Protein AF-A0A2S7X171-F1 (afdb_monomer_lite)

Secondary structure (DSSP, 8-state):
-HHHHHHHHHHHHHHHHHHHTT---SSPSS--SS-GGGGGHHHHHHHHHTT--HHHHHHHTT--HHHHHHHHHHHT---GGGGSSSSTTHHHHTTS--

Structure (mmCIF, N/CA/C/O backbone):
data_AF-A0A2S7X171-F1
#
_entry.id   AF-A0A2S7X171-F1
#
loop_
_atom_site.group_PDB
_atom_site.id
_atom_site.type_symbol
_atom_site.label_atom_id
_atom_site.label_alt_id
_atom_site.label_comp_id
_atom_site.label_asym_id
_atom_site.label_entity_id
_atom_site.label_seq_id
_atom_site.pdbx_PDB_ins_code
_atom_site.Cartn_x
_atom_site.Cartn_y
_atom_site.Cartn_z
_atom_site.occupancy
_atom_site.B_iso_or_equiv
_atom_site.auth_seq_id
_atom_site.auth_comp_id
_atom_site.auth_asym_id
_atom_site.auth_atom_id
_atom_site.pdbx_PDB_model_num
ATOM 1 N N . MET A 1 1 ? 46.596 -8.527 -26.161 1.00 54.34 1 MET A N 1
ATOM 2 C CA . MET A 1 1 ? 45.914 -7.282 -26.595 1.00 54.34 1 MET A CA 1
ATOM 3 C C . MET A 1 1 ? 44.658 -7.538 -27.445 1.00 54.34 1 MET A C 1
ATOM 5 O O . MET A 1 1 ? 43.666 -6.863 -27.213 1.00 54.34 1 MET A O 1
ATOM 9 N N . LEU A 1 2 ? 44.635 -8.538 -28.344 1.00 51.66 2 LEU A N 1
ATOM 10 C CA . LEU A 1 2 ? 43.467 -8.864 -29.194 1.00 51.66 2 LEU A CA 1
ATOM 11 C C . LEU A 1 2 ? 42.168 -9.257 -28.445 1.00 51.66 2 LEU A C 1
ATOM 13 O O . LEU A 1 2 ? 41.078 -8.935 -28.906 1.00 51.66 2 LEU A O 1
ATOM 17 N N . TYR A 1 3 ? 42.261 -9.888 -27.269 1.00 55.16 3 TYR A N 1
ATOM 18 C CA . TYR A 1 3 ? 41.096 -10.400 -26.519 1.00 55.16 3 TYR A CA 1
ATOM 19 C C . TYR A 1 3 ? 40.104 -9.313 -26.050 1.00 55.16 3 TYR A C 1
ATOM 21 O O . TYR A 1 3 ? 38.899 -9.542 -25.978 1.00 55.16 3 TYR A O 1
ATOM 29 N N . ILE A 1 4 ? 40.594 -8.102 -25.764 1.00 58.72 4 ILE A N 1
ATOM 30 C CA . ILE A 1 4 ? 39.776 -6.998 -25.229 1.00 58.72 4 ILE A CA 1
ATOM 31 C C . ILE A 1 4 ? 38.942 -6.330 -26.336 1.00 58.72 4 ILE A C 1
ATOM 33 O O . ILE A 1 4 ? 37.842 -5.842 -26.077 1.00 58.72 4 ILE A O 1
ATOM 37 N N . ILE A 1 5 ? 39.447 -6.324 -27.575 1.00 59.06 5 ILE A N 1
ATOM 38 C CA . ILE A 1 5 ? 38.763 -5.731 -28.733 1.00 59.06 5 ILE A CA 1
ATOM 39 C C . ILE A 1 5 ? 37.570 -6.608 -29.141 1.00 59.06 5 ILE A C 1
ATOM 41 O O . ILE A 1 5 ? 36.482 -6.079 -29.360 1.00 59.06 5 ILE A O 1
ATOM 45 N N . GLN A 1 6 ? 37.746 -7.937 -29.142 1.00 58.16 6 GLN A N 1
ATOM 46 C CA . GLN A 1 6 ? 36.685 -8.897 -29.470 1.00 58.16 6 GLN A CA 1
ATOM 47 C C . GLN A 1 6 ? 35.493 -8.785 -28.501 1.00 58.16 6 GLN A C 1
ATOM 49 O O . GLN A 1 6 ? 34.363 -8.568 -28.929 1.00 58.16 6 GLN A O 1
ATOM 54 N N . LYS A 1 7 ? 35.764 -8.792 -27.187 1.00 58.66 7 LYS A N 1
ATOM 55 C CA . LYS A 1 7 ? 34.754 -8.643 -26.120 1.00 58.66 7 LYS A CA 1
ATOM 56 C C . LYS A 1 7 ? 33.881 -7.390 -26.269 1.00 58.66 7 LYS A C 1
ATOM 58 O O . LYS A 1 7 ? 32.669 -7.463 -26.086 1.00 58.66 7 LYS A O 1
ATOM 63 N N . ARG A 1 8 ? 34.481 -6.243 -26.611 1.00 60.25 8 ARG A N 1
ATOM 64 C CA . ARG A 1 8 ? 33.741 -4.980 -26.789 1.00 60.25 8 ARG A CA 1
ATOM 65 C C . ARG A 1 8 ? 32.826 -4.995 -28.012 1.00 60.25 8 ARG A C 1
ATOM 67 O O . ARG A 1 8 ? 31.758 -4.389 -27.963 1.00 60.25 8 ARG A O 1
ATOM 74 N N . ALA A 1 9 ? 33.225 -5.660 -29.096 1.00 62.25 9 ALA A N 1
ATOM 75 C CA . ALA A 1 9 ? 32.401 -5.771 -30.297 1.00 62.25 9 ALA A CA 1
ATOM 76 C C . ALA A 1 9 ? 31.134 -6.605 -30.034 1.00 62.25 9 ALA A C 1
ATOM 78 O O . ALA A 1 9 ? 30.037 -6.190 -30.412 1.00 62.25 9 ALA A O 1
ATOM 79 N N . ASP A 1 10 ? 31.273 -7.716 -29.305 1.00 65.81 10 ASP A N 1
ATOM 80 C CA . ASP A 1 10 ? 30.155 -8.591 -28.935 1.00 65.81 10 ASP A CA 1
ATOM 81 C C . ASP A 1 10 ? 29.153 -7.889 -28.000 1.00 65.81 10 ASP A C 1
ATOM 83 O O . ASP A 1 10 ? 27.936 -8.000 -28.172 1.00 65.81 10 ASP A O 1
ATOM 87 N N . GLU A 1 11 ? 29.644 -7.098 -27.039 1.00 67.94 11 GLU A N 1
ATOM 88 C CA . GLU A 1 11 ? 28.800 -6.310 -26.130 1.00 67.94 11 GLU A CA 1
ATOM 89 C C . GLU A 1 11 ? 27.969 -5.256 -26.874 1.00 67.94 11 GLU A C 1
ATOM 91 O O . GLU A 1 11 ? 26.771 -5.104 -26.611 1.00 67.94 11 GLU A O 1
ATOM 96 N N . GLN A 1 12 ? 28.569 -4.559 -27.844 1.00 67.62 12 GLN A N 1
ATOM 97 C CA . 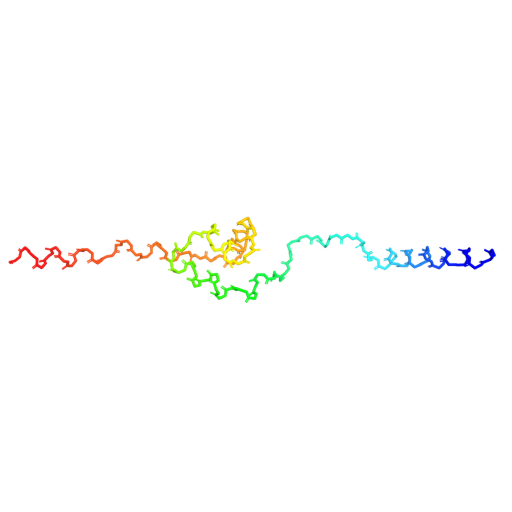GLN A 1 12 ? 27.853 -3.570 -28.652 1.00 67.62 12 GLN A CA 1
ATOM 98 C C . GLN A 1 12 ? 26.836 -4.223 -29.590 1.00 67.62 12 GLN A C 1
ATOM 100 O O . GLN A 1 12 ? 25.710 -3.731 -29.712 1.00 67.62 12 GLN A O 1
ATOM 105 N N . ALA A 1 13 ? 27.186 -5.363 -30.194 1.00 74.06 13 ALA A N 1
ATOM 106 C CA . ALA A 1 13 ? 26.263 -6.150 -31.006 1.00 74.06 13 ALA A CA 1
ATOM 107 C C . ALA A 1 13 ? 25.052 -6.626 -30.183 1.00 74.06 13 ALA A C 1
ATOM 109 O O . ALA A 1 13 ? 23.908 -6.539 -30.635 1.00 74.06 13 ALA A O 1
ATOM 110 N N . PHE A 1 14 ? 25.276 -7.047 -28.937 1.00 72.19 14 PHE A N 1
ATOM 111 C CA . PHE A 1 14 ? 24.223 -7.483 -28.023 1.00 72.19 14 PHE A CA 1
ATOM 112 C C . PHE A 1 14 ? 23.291 -6.342 -27.585 1.00 72.19 14 PHE A C 1
ATOM 114 O O . PHE A 1 14 ? 22.066 -6.503 -27.585 1.00 72.19 14 PHE A O 1
ATOM 121 N N . ILE A 1 15 ? 23.836 -5.168 -27.244 1.00 74.31 15 ILE A N 1
ATOM 122 C CA . ILE A 1 15 ? 23.033 -3.978 -26.910 1.00 74.31 15 ILE A CA 1
ATOM 123 C C . ILE A 1 15 ? 22.212 -3.527 -28.125 1.00 74.31 15 ILE A C 1
ATOM 125 O O . ILE A 1 15 ? 21.028 -3.205 -27.984 1.00 74.31 15 ILE A O 1
ATOM 129 N N . PHE A 1 16 ? 22.811 -3.532 -29.318 1.00 77.06 16 PHE A N 1
ATOM 130 C CA . PHE A 1 16 ? 22.125 -3.211 -30.568 1.00 77.06 16 PHE A CA 1
ATOM 131 C C . PHE A 1 16 ? 20.965 -4.175 -30.841 1.00 77.06 16 PHE A C 1
ATOM 133 O O . PHE A 1 16 ? 19.854 -3.727 -31.126 1.00 77.06 16 PHE A O 1
ATOM 140 N N . LEU A 1 17 ? 21.181 -5.483 -30.667 1.00 76.56 17 LEU A N 1
ATOM 141 C CA . LEU A 1 17 ? 20.137 -6.491 -30.835 1.00 76.56 17 LEU A CA 1
ATOM 142 C C . LEU A 1 17 ? 18.985 -6.282 -29.840 1.00 76.56 17 LEU A C 1
ATOM 144 O O . LEU A 1 17 ? 17.827 -6.294 -30.245 1.00 76.56 17 LEU A O 1
ATOM 148 N N . LYS A 1 18 ? 19.277 -5.989 -28.564 1.00 75.50 18 LYS A N 1
ATOM 149 C CA . LYS A 1 18 ? 18.250 -5.663 -27.556 1.00 75.50 18 LYS A CA 1
ATOM 150 C C . LYS A 1 18 ? 17.418 -4.437 -27.931 1.00 75.50 18 LYS A C 1
ATOM 152 O O . LYS A 1 18 ? 16.195 -4.475 -27.813 1.00 75.50 18 LYS A O 1
ATOM 157 N N . ARG A 1 19 ? 18.063 -3.369 -28.413 1.00 70.69 19 ARG A N 1
ATOM 158 C CA . ARG A 1 19 ? 17.372 -2.159 -28.890 1.00 70.69 19 ARG A CA 1
ATOM 159 C C . ARG A 1 19 ? 16.512 -2.450 -30.123 1.00 70.69 19 ARG A C 1
ATOM 161 O O . ARG A 1 19 ? 15.371 -2.004 -30.169 1.00 70.69 19 ARG A O 1
ATOM 168 N N . LYS A 1 20 ? 17.022 -3.236 -31.080 1.00 76.38 20 LYS A N 1
ATOM 169 C CA . LYS A 1 20 ? 16.306 -3.645 -32.303 1.00 76.38 20 LYS A CA 1
ATOM 170 C C . LYS A 1 20 ? 15.099 -4.543 -32.007 1.00 76.38 20 LYS A C 1
ATOM 172 O O . LYS A 1 20 ? 14.077 -4.419 -32.667 1.00 76.38 20 LYS A O 1
ATOM 177 N N . LEU A 1 21 ? 15.197 -5.394 -30.985 1.00 79.00 21 LEU A N 1
ATOM 178 C CA . LEU A 1 21 ? 14.098 -6.218 -30.468 1.00 79.00 21 LEU A CA 1
ATOM 179 C C . LEU A 1 21 ? 13.066 -5.416 -29.649 1.00 79.00 21 LEU A C 1
ATOM 181 O O . LEU A 1 21 ? 12.142 -6.002 -29.093 1.00 79.00 21 LEU A O 1
ATOM 185 N N . GLY A 1 22 ? 13.219 -4.092 -29.532 1.00 69.12 22 GLY A N 1
ATOM 186 C CA . GLY A 1 22 ? 12.293 -3.240 -28.784 1.00 69.12 22 GLY A CA 1
ATOM 187 C C . GLY A 1 22 ? 12.357 -3.440 -27.268 1.00 69.12 22 GLY A C 1
ATOM 188 O O . GLY A 1 22 ? 11.464 -2.989 -26.550 1.00 69.12 22 GLY A O 1
ATOM 189 N N . ILE A 1 23 ? 13.409 -4.089 -26.755 1.00 73.94 23 ILE A N 1
ATOM 190 C CA . ILE A 1 23 ? 13.639 -4.250 -25.318 1.00 73.94 23 ILE A CA 1
ATOM 191 C C . ILE A 1 23 ? 14.158 -2.908 -24.793 1.00 73.94 23 ILE A C 1
ATOM 193 O O . ILE A 1 23 ? 15.361 -2.648 -24.726 1.00 73.94 23 ILE A O 1
ATOM 197 N N . ILE A 1 24 ? 13.220 -2.020 -24.468 1.00 68.44 24 ILE A N 1
ATOM 198 C CA . ILE A 1 24 ? 13.497 -0.712 -23.879 1.00 68.44 24 ILE A CA 1
ATOM 199 C C . ILE A 1 24 ? 14.043 -0.949 -22.469 1.00 68.44 24 ILE A C 1
ATOM 201 O O . ILE A 1 24 ? 13.341 -1.443 -21.588 1.00 68.44 24 ILE A O 1
ATOM 205 N N . GLY A 1 25 ? 15.314 -0.613 -22.255 1.00 69.69 25 GLY A N 1
ATOM 206 C CA . GLY A 1 25 ? 15.896 -0.585 -20.917 1.00 69.69 25 GLY A CA 1
ATOM 207 C C . GLY A 1 25 ? 15.216 0.482 -20.055 1.00 69.69 25 GLY A C 1
ATOM 208 O O . GLY A 1 25 ? 14.911 1.570 -20.538 1.00 69.69 25 GLY A O 1
ATOM 209 N N . GLY A 1 26 ? 14.974 0.178 -18.780 1.00 76.62 26 GLY A N 1
ATOM 210 C CA . GLY A 1 26 ? 14.400 1.122 -17.818 1.00 76.62 26 GLY A CA 1
ATOM 211 C C . GLY A 1 26 ? 13.309 0.514 -16.941 1.00 76.62 26 GLY A C 1
ATOM 212 O O . GLY A 1 26 ? 12.993 -0.672 -17.030 1.00 76.62 26 GLY A O 1
ATOM 213 N N . ARG A 1 27 ? 12.730 1.340 -16.062 1.00 76.62 27 ARG A N 1
ATOM 214 C CA . ARG A 1 27 ? 11.591 0.935 -15.233 1.00 76.62 27 ARG A CA 1
ATOM 215 C C . ARG A 1 27 ? 10.360 0.767 -16.134 1.00 76.62 27 ARG A C 1
ATOM 217 O O . ARG A 1 27 ? 10.062 1.698 -16.886 1.00 76.62 27 ARG A O 1
ATOM 224 N N . PRO A 1 28 ? 9.633 -0.364 -16.062 1.00 79.25 28 PRO A N 1
ATOM 225 C CA . PRO A 1 28 ? 8.409 -0.538 -16.834 1.00 79.25 28 PRO A CA 1
ATOM 226 C C . PRO A 1 28 ? 7.450 0.614 -16.539 1.00 79.25 28 PRO A C 1
ATOM 228 O O . PRO A 1 28 ? 7.292 1.031 -15.387 1.00 79.25 28 PRO A O 1
ATOM 231 N N . LYS A 1 29 ? 6.851 1.159 -17.599 1.00 77.06 29 LYS A N 1
ATOM 232 C CA . LYS A 1 29 ? 5.930 2.285 -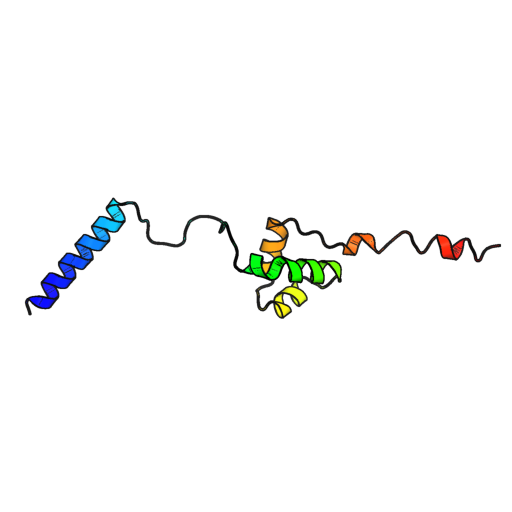17.475 1.00 77.06 29 LYS A CA 1
ATOM 233 C C . LYS A 1 29 ? 4.643 1.822 -16.798 1.00 77.06 29 LYS A C 1
ATOM 235 O O . LYS A 1 29 ? 4.097 0.775 -17.132 1.00 77.06 29 LYS A O 1
ATOM 240 N N . GLY A 1 30 ? 4.146 2.655 -15.890 1.00 80.88 30 GLY A N 1
ATOM 241 C CA . GLY A 1 30 ? 2.850 2.470 -15.254 1.00 80.88 30 GLY A CA 1
ATOM 242 C C . GLY A 1 30 ? 2.876 1.699 -13.930 1.00 80.88 30 GLY A C 1
ATOM 243 O O . GLY A 1 30 ? 3.927 1.290 -13.427 1.00 80.88 30 GLY A O 1
ATOM 244 N N . PRO A 1 31 ? 1.697 1.561 -13.305 1.00 78.94 31 PRO A N 1
ATOM 245 C CA . PRO A 1 31 ? 1.541 0.817 -12.066 1.00 78.94 31 PRO A CA 1
ATOM 246 C C . PRO A 1 31 ? 1.840 -0.673 -12.275 1.00 78.94 31 PRO A C 1
ATOM 248 O O . PRO A 1 31 ? 1.391 -1.275 -13.245 1.00 78.94 31 PRO A O 1
ATOM 251 N N . ALA A 1 32 ? 2.549 -1.288 -11.325 1.00 83.00 32 ALA A N 1
ATOM 252 C CA . ALA A 1 32 ? 2.726 -2.737 -11.317 1.00 83.00 32 ALA A CA 1
ATOM 253 C C . ALA A 1 32 ? 1.366 -3.445 -11.199 1.00 83.00 32 ALA A C 1
ATOM 255 O O . ALA A 1 32 ? 0.520 -3.013 -10.411 1.00 83.00 32 ALA A O 1
ATOM 256 N N . LYS A 1 33 ? 1.189 -4.530 -11.966 1.00 80.19 33 LYS A N 1
ATOM 257 C CA . LYS A 1 33 ? -0.014 -5.376 -11.932 1.00 80.19 33 LYS A CA 1
ATOM 258 C C . LYS A 1 33 ? -0.167 -6.082 -10.583 1.00 80.19 33 LYS A C 1
ATOM 260 O O . LYS A 1 33 ? -1.257 -6.084 -10.031 1.00 80.19 33 LYS A O 1
ATOM 265 N N . ASN A 1 34 ? 0.940 -6.614 -10.063 1.00 84.00 34 ASN A N 1
ATOM 266 C CA . ASN A 1 34 ? 1.007 -7.283 -8.768 1.00 84.00 34 ASN A CA 1
ATOM 267 C C . ASN A 1 34 ? 1.972 -6.511 -7.865 1.00 84.00 34 ASN A C 1
ATOM 269 O O . ASN A 1 34 ? 3.085 -6.166 -8.284 1.00 84.00 34 ASN A O 1
ATOM 273 N N . LEU A 1 35 ? 1.556 -6.238 -6.635 1.00 86.69 35 LEU A N 1
ATOM 274 C CA . LEU A 1 35 ? 2.385 -5.627 -5.607 1.00 86.69 35 LEU A CA 1
ATOM 275 C C . LEU A 1 35 ? 2.885 -6.706 -4.648 1.00 86.69 35 LEU A C 1
ATOM 277 O O . LEU A 1 35 ? 2.214 -7.687 -4.355 1.00 86.69 35 LEU A O 1
ATOM 281 N N . LYS A 1 36 ? 4.071 -6.494 -4.070 1.00 86.69 36 LYS A N 1
ATOM 282 C CA . LYS A 1 36 ? 4.580 -7.384 -3.011 1.00 86.69 36 LYS A CA 1
ATOM 283 C C . LYS A 1 36 ? 3.628 -7.450 -1.806 1.00 86.69 36 LYS A C 1
ATOM 285 O O . LYS A 1 36 ? 3.565 -8.477 -1.139 1.00 86.69 36 LYS A O 1
ATOM 290 N N . LEU A 1 37 ? 2.874 -6.370 -1.592 1.00 87.88 37 LEU A N 1
ATOM 291 C CA . LEU A 1 37 ? 1.881 -6.224 -0.532 1.00 87.88 37 LEU A CA 1
ATOM 292 C C . LEU A 1 37 ? 0.649 -7.123 -0.706 1.00 87.88 37 LEU A C 1
ATOM 294 O O . LEU A 1 37 ? -0.035 -7.380 0.281 1.00 87.88 37 LEU A O 1
ATOM 298 N N . ASP A 1 38 ? 0.406 -7.660 -1.909 1.00 88.06 38 ASP A N 1
ATOM 299 C CA . ASP A 1 38 ? -0.711 -8.581 -2.161 1.00 88.06 38 ASP A CA 1
ATOM 300 C C . ASP A 1 38 ? -0.632 -9.824 -1.258 1.00 88.06 38 ASP A C 1
ATOM 302 O O . ASP A 1 38 ? -1.654 -10.334 -0.808 1.00 88.06 38 ASP A O 1
ATOM 306 N N . LYS A 1 39 ? 0.586 -10.259 -0.901 1.00 91.19 39 LYS A N 1
ATOM 307 C CA . LYS A 1 39 ? 0.826 -11.383 0.023 1.00 91.19 39 LYS A CA 1
ATOM 308 C C . LYS A 1 39 ? 0.362 -11.112 1.456 1.00 91.19 39 LYS A C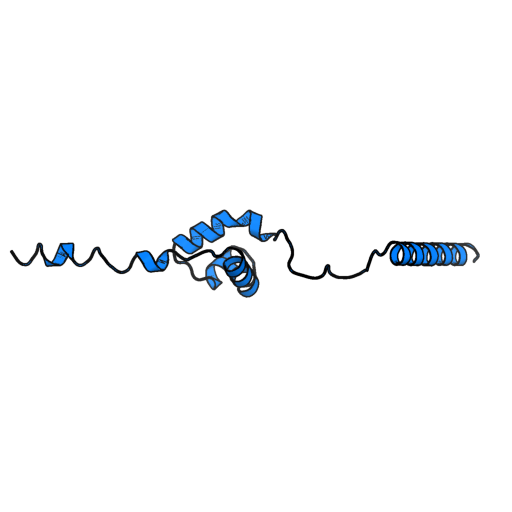 1
ATOM 310 O O . LYS A 1 39 ? 0.137 -12.047 2.210 1.00 91.19 39 LYS A O 1
ATOM 315 N N . GLN A 1 40 ? 0.272 -9.844 1.852 1.00 90.38 40 GLN A N 1
ATOM 316 C CA . GLN A 1 40 ? -0.084 -9.412 3.209 1.00 90.38 40 GLN A CA 1
ATOM 317 C C . GLN A 1 40 ? -1.490 -8.792 3.256 1.00 90.38 40 GLN A C 1
ATOM 319 O O . GLN A 1 40 ? -1.855 -8.153 4.242 1.00 90.38 40 GLN A O 1
ATOM 324 N N . LYS A 1 41 ? -2.293 -8.975 2.199 1.00 90.06 41 LYS A N 1
ATOM 325 C CA . LYS A 1 41 ? -3.632 -8.389 2.065 1.00 90.06 41 LYS A CA 1
ATOM 326 C C . LYS A 1 41 ? -4.559 -8.743 3.229 1.00 90.06 41 LYS A C 1
ATOM 328 O O . LYS A 1 41 ? -5.303 -7.881 3.694 1.00 90.06 41 LYS A O 1
ATOM 333 N N . GLU A 1 42 ? -4.513 -9.988 3.689 1.00 89.81 42 GLU A N 1
ATOM 334 C CA . GLU A 1 42 ? -5.352 -10.483 4.787 1.00 89.81 42 GLU A CA 1
ATOM 335 C C . GLU A 1 42 ? -5.059 -9.721 6.081 1.00 89.81 42 GLU A C 1
ATOM 337 O O . GLU A 1 42 ? -5.963 -9.105 6.638 1.00 89.81 42 GLU A O 1
ATOM 342 N N . LYS A 1 43 ? -3.778 -9.615 6.458 1.00 91.19 43 LYS A N 1
ATOM 343 C CA . LYS A 1 43 ? -3.326 -8.845 7.630 1.00 91.19 43 LYS A CA 1
ATOM 344 C C . LYS A 1 43 ? -3.721 -7.371 7.555 1.00 91.19 43 LYS A C 1
ATOM 346 O O . LYS A 1 43 ? -4.171 -6.793 8.535 1.00 91.19 43 LYS A O 1
ATOM 351 N N . ILE A 1 44 ? -3.582 -6.750 6.379 1.00 90.56 44 ILE A N 1
ATOM 352 C CA . ILE A 1 44 ? -4.009 -5.355 6.175 1.00 90.56 44 ILE A CA 1
ATOM 353 C C . ILE A 1 44 ? -5.511 -5.217 6.426 1.00 90.56 44 ILE A C 1
ATOM 355 O O . ILE A 1 44 ? -5.942 -4.263 7.067 1.00 90.56 44 ILE A O 1
ATOM 359 N N . THR A 1 45 ? -6.307 -6.160 5.925 1.00 89.44 45 THR A N 1
ATOM 360 C CA . THR A 1 45 ? -7.765 -6.140 6.087 1.00 89.44 45 THR A CA 1
ATOM 361 C C . THR A 1 45 ? -8.160 -6.322 7.550 1.00 89.44 45 THR A C 1
ATOM 363 O O . THR A 1 45 ? -8.994 -5.574 8.055 1.00 89.44 45 THR A O 1
ATOM 366 N N . GLU A 1 46 ? -7.510 -7.252 8.245 1.00 90.75 46 GLU A N 1
ATOM 367 C CA . GLU A 1 46 ? -7.692 -7.501 9.673 1.00 90.75 46 GLU A CA 1
ATOM 368 C C . GLU A 1 46 ? -7.376 -6.249 10.503 1.00 90.75 46 GLU A C 1
ATOM 370 O O . GLU A 1 46 ? -8.237 -5.755 11.231 1.00 90.75 46 GLU A O 1
ATOM 375 N N . TYR A 1 47 ? -6.202 -5.642 10.318 1.00 90.94 47 TYR A N 1
ATOM 376 C CA . TYR A 1 47 ? -5.825 -4.445 11.070 1.00 90.94 47 TYR A CA 1
ATOM 377 C C . TYR A 1 47 ? -6.701 -3.225 10.759 1.00 90.94 47 TYR A C 1
ATOM 379 O O . TYR A 1 47 ? -6.970 -2.414 11.646 1.00 90.94 47 TYR A O 1
ATOM 387 N N . LEU A 1 48 ? -7.187 -3.094 9.520 1.00 88.56 48 LEU A N 1
ATOM 388 C CA . LEU A 1 48 ? -8.167 -2.063 9.168 1.00 88.56 48 LEU A CA 1
ATOM 389 C C . LEU A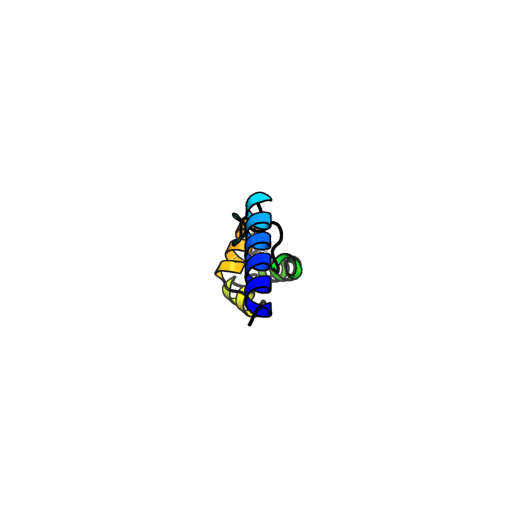 1 48 ? -9.528 -2.306 9.831 1.00 88.56 48 LEU A C 1
ATOM 391 O O . LEU A 1 48 ? -10.216 -1.341 10.162 1.00 88.56 48 LEU A O 1
ATOM 395 N N . SER A 1 49 ? -9.925 -3.567 10.024 1.00 86.81 49 SER A N 1
ATOM 396 C CA . SER A 1 49 ? -11.165 -3.919 10.729 1.00 86.81 49 SER A CA 1
ATOM 397 C C . SER A 1 49 ? -11.075 -3.646 12.231 1.00 86.81 49 SER A C 1
ATOM 399 O O . SER A 1 49 ? -12.035 -3.168 12.823 1.00 86.81 49 SER A O 1
ATOM 401 N N . MET A 1 50 ? -9.887 -3.836 12.811 1.00 87.31 50 MET A N 1
ATOM 402 C CA . MET A 1 50 ? -9.557 -3.490 14.196 1.00 87.31 50 MET A CA 1
ATOM 403 C C . MET A 1 50 ? -9.445 -1.971 14.432 1.00 87.31 50 MET A C 1
ATOM 405 O O . MET A 1 50 ? -9.229 -1.540 15.561 1.00 87.31 50 MET A O 1
ATOM 409 N N . GLY A 1 51 ? -9.555 -1.147 13.383 1.00 86.31 51 GLY A N 1
ATOM 410 C CA . GLY A 1 51 ? -9.492 0.311 13.497 1.00 86.31 51 GLY A CA 1
ATOM 411 C C . GLY A 1 51 ? -8.082 0.873 13.705 1.00 86.31 51 GLY A C 1
ATOM 412 O O . GLY A 1 51 ? -7.946 2.019 14.134 1.00 86.31 51 GLY A O 1
ATOM 413 N N . LEU A 1 52 ? -7.019 0.115 13.399 1.00 87.81 52 LEU A N 1
ATOM 414 C CA . LEU A 1 52 ? -5.661 0.654 13.487 1.00 87.81 52 LEU A CA 1
ATOM 415 C C . LEU A 1 52 ? -5.429 1.752 12.443 1.00 87.81 52 LEU A C 1
ATOM 417 O O . LEU A 1 52 ? -5.860 1.673 11.290 1.00 87.81 52 LEU A O 1
ATOM 421 N N . SER A 1 53 ? -4.657 2.766 12.839 1.00 90.06 53 SER A N 1
ATOM 422 C CA . SER A 1 53 ? -4.225 3.817 11.919 1.00 90.06 53 SER A CA 1
ATOM 423 C C . SER A 1 53 ? -3.337 3.249 10.803 1.00 90.06 53 SER A C 1
ATOM 425 O O . SER A 1 53 ? -2.525 2.346 11.027 1.00 90.06 53 SER A O 1
ATOM 427 N N . GLN A 1 54 ? -3.411 3.838 9.605 1.00 90.38 54 GLN A N 1
ATOM 428 C CA . GLN A 1 54 ? -2.547 3.450 8.481 1.00 90.38 54 GLN A CA 1
ATOM 429 C C . GLN A 1 54 ? -1.053 3.553 8.838 1.00 90.38 54 GLN A C 1
ATOM 431 O O . GLN A 1 54 ? -0.255 2.744 8.376 1.00 90.38 54 GLN A O 1
ATOM 436 N N . ALA A 1 55 ? -0.665 4.508 9.690 1.00 91.25 55 ALA A N 1
ATOM 437 C CA . ALA A 1 55 ? 0.717 4.663 10.136 1.00 91.25 55 ALA A CA 1
ATOM 438 C C . ALA A 1 55 ? 1.183 3.489 11.013 1.00 91.25 55 ALA A C 1
ATOM 440 O O . ALA A 1 55 ? 2.293 2.991 10.827 1.00 91.25 55 ALA A O 1
ATOM 441 N N . SER A 1 56 ? 0.337 3.020 11.935 1.00 92.25 56 SER A N 1
ATOM 442 C CA . SER A 1 56 ? 0.641 1.860 12.784 1.00 92.25 56 SER A CA 1
ATOM 443 C C . SER A 1 56 ? 0.721 0.572 11.965 1.00 92.25 56 SER A C 1
ATOM 445 O O . SER A 1 56 ? 1.659 -0.205 12.128 1.00 92.25 56 SER A O 1
ATOM 447 N N . ILE A 1 57 ? -0.211 0.386 11.026 1.00 92.44 57 ILE A N 1
ATOM 448 C CA . ILE A 1 57 ? -0.220 -0.768 10.115 1.00 92.44 57 ILE A CA 1
ATOM 449 C C . ILE A 1 57 ? 1.041 -0.778 9.247 1.00 92.44 57 ILE A C 1
ATOM 451 O O . ILE A 1 57 ? 1.688 -1.811 9.096 1.00 92.44 57 ILE A O 1
ATOM 455 N N . ALA A 1 58 ? 1.428 0.380 8.710 1.00 94.06 58 ALA A N 1
ATOM 456 C CA . ALA A 1 58 ? 2.621 0.515 7.883 1.00 94.06 58 ALA A CA 1
ATOM 457 C C . ALA A 1 58 ? 3.899 0.144 8.655 1.00 94.06 58 ALA A C 1
ATOM 459 O O . ALA A 1 58 ? 4.728 -0.594 8.128 1.00 94.06 58 ALA A O 1
ATOM 460 N N . LYS A 1 59 ? 4.015 0.572 9.922 1.00 93.62 59 LYS A N 1
ATOM 461 C CA . LYS A 1 59 ? 5.121 0.176 10.810 1.00 93.62 59 LYS A CA 1
ATOM 462 C C . LYS A 1 59 ? 5.151 -1.333 11.053 1.00 93.62 59 LYS A C 1
ATOM 464 O O . LYS A 1 59 ? 6.210 -1.933 10.938 1.00 93.62 59 LYS A O 1
ATOM 469 N N . SER A 1 60 ? 4.001 -1.944 11.342 1.00 92.38 60 SER A N 1
ATOM 470 C CA . SER A 1 60 ? 3.905 -3.389 11.595 1.00 92.38 60 SER A CA 1
ATOM 471 C C . SER A 1 60 ? 4.269 -4.239 10.372 1.00 92.38 60 SER A C 1
ATOM 473 O O . SER A 1 60 ? 4.784 -5.343 10.523 1.00 92.38 60 SER A O 1
ATOM 475 N N . LEU A 1 61 ? 4.018 -3.726 9.167 1.00 91.00 61 LEU A N 1
ATOM 476 C CA . LEU A 1 61 ? 4.316 -4.407 7.906 1.00 91.00 61 LEU A CA 1
ATOM 477 C C . LEU A 1 61 ? 5.659 -3.986 7.285 1.00 91.00 61 LEU A C 1
ATOM 479 O O . LEU A 1 61 ? 5.944 -4.404 6.166 1.00 91.00 61 LEU A O 1
ATOM 483 N N . GLU A 1 62 ? 6.454 -3.159 7.976 1.00 92.31 62 GLU A N 1
ATOM 484 C CA . GLU A 1 62 ? 7.735 -2.608 7.500 1.00 92.31 62 GLU A CA 1
ATOM 485 C C . GLU A 1 62 ? 7.649 -1.918 6.125 1.00 92.31 62 GLU A C 1
ATOM 487 O O . GLU A 1 62 ? 8.561 -1.969 5.298 1.00 92.31 62 GLU A O 1
ATOM 492 N N . VAL A 1 63 ? 6.534 -1.234 5.863 1.00 93.06 63 VAL A N 1
ATOM 493 C CA . VAL A 1 63 ? 6.325 -0.469 4.628 1.00 93.06 63 VAL A CA 1
ATOM 494 C C . VAL A 1 63 ? 6.105 1.005 4.914 1.00 93.06 63 VAL A C 1
ATOM 496 O O . VAL A 1 63 ? 5.707 1.407 6.004 1.00 93.06 63 VAL A O 1
ATOM 499 N N . SER A 1 64 ? 6.336 1.853 3.913 1.00 92.56 64 SER A N 1
ATOM 500 C CA . SER A 1 64 ? 6.026 3.273 4.060 1.00 92.56 64 SER A CA 1
ATOM 501 C C . SER A 1 64 ? 4.512 3.505 4.080 1.00 92.56 64 SER A C 1
ATOM 503 O O . SER A 1 64 ? 3.755 2.860 3.347 1.00 92.56 64 SER A O 1
ATOM 505 N N . ALA A 1 65 ? 4.066 4.490 4.864 1.00 91.00 65 ALA A N 1
ATOM 506 C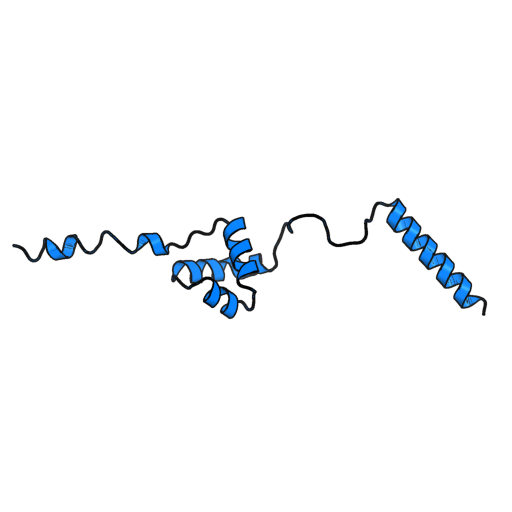 CA . ALA A 1 65 ? 2.654 4.870 4.937 1.00 91.00 65 ALA A CA 1
ATOM 507 C C . ALA A 1 65 ? 2.079 5.255 3.559 1.00 91.00 65 ALA A C 1
ATOM 509 O O . ALA A 1 65 ? 0.937 4.928 3.251 1.00 91.00 65 ALA A O 1
ATOM 510 N N . SER A 1 66 ? 2.890 5.874 2.691 1.00 92.62 66 SER A N 1
ATOM 511 C CA . SER A 1 66 ? 2.503 6.196 1.309 1.00 92.62 66 SER A CA 1
ATOM 512 C C . SER A 1 66 ? 2.240 4.938 0.470 1.00 92.62 66 SER A C 1
ATOM 514 O O . SER A 1 66 ? 1.245 4.870 -0.253 1.00 92.62 66 SER A O 1
ATOM 516 N N . THR A 1 67 ? 3.072 3.900 0.622 1.00 91.62 67 THR A N 1
ATOM 517 C CA . THR A 1 67 ? 2.879 2.614 -0.072 1.00 91.62 67 THR A CA 1
ATOM 518 C C . THR A 1 67 ? 1.588 1.941 0.380 1.00 91.62 67 THR A C 1
ATOM 520 O O . THR A 1 67 ? 0.801 1.506 -0.462 1.00 91.62 67 THR A O 1
ATOM 523 N N . LEU A 1 68 ? 1.334 1.907 1.692 1.00 92.56 68 LEU A N 1
ATOM 524 C CA . LEU A 1 68 ? 0.106 1.334 2.238 1.00 92.56 68 LEU A CA 1
ATOM 525 C C . LEU A 1 68 ? -1.134 2.136 1.816 1.00 92.56 68 LEU A C 1
ATOM 527 O O . LEU A 1 68 ? -2.118 1.549 1.377 1.00 92.56 68 LEU A O 1
ATOM 531 N N . SER A 1 69 ? -1.085 3.468 1.878 1.00 91.62 69 SER A N 1
ATOM 532 C CA . SER A 1 69 ? -2.193 4.328 1.441 1.00 91.62 69 SER A CA 1
ATOM 533 C C . SER A 1 69 ? -2.493 4.140 -0.049 1.00 91.62 69 SER A C 1
ATOM 535 O O . SER A 1 69 ? -3.647 3.975 -0.446 1.00 91.62 69 SER A O 1
ATOM 537 N N . GLY A 1 70 ? -1.452 4.078 -0.887 1.00 91.81 70 GLY A N 1
ATOM 538 C CA . GLY A 1 70 ? -1.584 3.776 -2.311 1.00 91.81 70 GLY A CA 1
ATOM 539 C C . GLY A 1 70 ? -2.201 2.400 -2.568 1.00 91.81 70 GLY A C 1
ATOM 540 O O . GLY A 1 70 ? -3.041 2.262 -3.456 1.00 91.81 70 GLY A O 1
ATOM 541 N N . TYR A 1 71 ? -1.833 1.395 -1.772 1.00 91.81 71 TYR A N 1
ATOM 542 C CA . TYR A 1 71 ? -2.417 0.058 -1.833 1.00 91.81 71 TYR A CA 1
ATOM 543 C C . TYR A 1 71 ? -3.904 0.065 -1.447 1.00 91.81 71 TYR A C 1
ATOM 545 O O . TYR A 1 71 ? -4.743 -0.404 -2.214 1.00 91.81 71 TYR A O 1
ATOM 553 N N . ILE A 1 72 ? -4.256 0.690 -0.322 1.00 90.38 72 ILE A N 1
ATOM 554 C CA . ILE A 1 72 ? -5.645 0.838 0.141 1.00 90.38 72 ILE A CA 1
ATOM 555 C C . ILE A 1 72 ? -6.512 1.506 -0.935 1.00 90.38 72 ILE A C 1
ATOM 557 O O . ILE A 1 72 ? -7.593 1.005 -1.249 1.00 90.38 72 ILE A O 1
ATOM 561 N N . ARG A 1 73 ? -6.015 2.582 -1.564 1.00 90.00 73 ARG A N 1
ATOM 562 C CA . ARG A 1 73 ? -6.710 3.288 -2.656 1.00 90.00 73 ARG A CA 1
ATOM 563 C C . ARG A 1 73 ? -6.932 2.399 -3.882 1.00 90.00 73 ARG A C 1
ATOM 565 O O . ARG A 1 73 ? -8.023 2.412 -4.443 1.00 90.00 73 ARG A O 1
ATOM 572 N N . ARG A 1 74 ? -5.929 1.611 -4.289 1.00 89.38 74 ARG A N 1
ATOM 573 C CA . ARG A 1 74 ? -6.029 0.690 -5.440 1.00 89.38 74 ARG A CA 1
ATOM 574 C C . ARG A 1 74 ? -7.049 -0.420 -5.210 1.00 89.38 74 ARG A C 1
ATOM 576 O O . ARG A 1 74 ? -7.809 -0.738 -6.118 1.00 89.38 74 ARG A O 1
ATOM 583 N N . HIS A 1 75 ? -7.073 -0.982 -4.004 1.00 89.38 75 HIS A N 1
ATOM 584 C CA . HIS A 1 75 ? -7.932 -2.116 -3.657 1.00 89.38 75 HIS A CA 1
ATOM 585 C C . HIS A 1 75 ? -9.275 -1.710 -3.035 1.00 89.38 75 HIS A C 1
ATOM 587 O O . HIS A 1 75 ? -10.054 -2.588 -2.671 1.00 89.38 75 HIS A O 1
ATOM 593 N N . LYS A 1 76 ? -9.560 -0.402 -2.926 1.00 86.62 76 LYS A N 1
ATOM 594 C CA . LYS A 1 76 ? -10.789 0.160 -2.335 1.00 86.62 76 LYS A CA 1
ATOM 595 C C . LYS A 1 76 ? -11.126 -0.450 -0.965 1.00 86.62 76 LYS A C 1
ATOM 597 O O . LYS A 1 76 ? -12.292 -0.697 -0.659 1.00 86.62 76 LYS A O 1
ATOM 602 N N . LEU A 1 77 ? -10.103 -0.705 -0.147 1.00 83.75 77 LEU A N 1
ATOM 603 C CA . LEU A 1 77 ? -10.290 -1.266 1.191 1.00 83.75 77 LEU A CA 1
ATOM 604 C C . LEU A 1 77 ? -10.930 -0.191 2.078 1.00 83.75 77 LEU A C 1
ATOM 606 O O . LEU A 1 77 ? -10.333 0.861 2.299 1.00 83.75 77 LEU A O 1
ATOM 610 N N . LYS A 1 78 ? -12.157 -0.431 2.549 1.00 72.81 78 LYS A N 1
ATOM 611 C CA . LYS A 1 78 ? -12.856 0.465 3.480 1.00 72.81 78 LYS A CA 1
ATOM 612 C C . LYS A 1 78 ? -12.583 0.022 4.915 1.00 72.81 78 LYS A C 1
ATOM 614 O O . LYS A 1 78 ? -12.745 -1.155 5.230 1.00 72.81 78 LYS A O 1
ATOM 619 N N . SER A 1 79 ? -12.198 0.957 5.779 1.00 65.12 79 SER A N 1
ATOM 620 C CA . SER A 1 79 ? -12.178 0.733 7.225 1.00 65.12 79 SER A CA 1
ATOM 621 C C . SER A 1 79 ? -13.616 0.582 7.721 1.00 65.12 79 SER A C 1
ATOM 623 O O . SER A 1 79 ? -14.430 1.478 7.521 1.00 65.12 79 SER A O 1
ATOM 625 N N . GLN A 1 80 ? -13.936 -0.530 8.384 1.00 59.62 80 GLN A N 1
ATOM 626 C CA . GLN A 1 80 ? -15.255 -0.745 9.005 1.00 59.62 80 GLN A CA 1
ATOM 627 C C . GLN A 1 80 ? -15.463 0.111 10.269 1.00 59.62 80 GLN A C 1
ATOM 629 O O . GLN A 1 80 ? -16.509 0.015 10.902 1.00 59.62 80 GLN A O 1
ATOM 634 N N . ALA A 1 81 ? -14.500 0.971 10.616 1.00 53.88 81 ALA A N 1
ATOM 635 C CA . ALA A 1 81 ? -14.579 1.883 11.753 1.00 53.88 81 ALA A CA 1
ATOM 636 C C . ALA A 1 81 ? -15.798 2.829 11.703 1.00 53.88 81 ALA A C 1
ATOM 638 O O . ALA A 1 81 ? -16.234 3.293 12.747 1.00 53.88 81 ALA A O 1
ATOM 639 N N . GLU A 1 82 ? -16.404 3.060 10.532 1.00 54.62 82 GLU A N 1
ATOM 640 C CA . GLU A 1 82 ? -17.642 3.851 10.409 1.00 54.62 82 GLU A CA 1
ATOM 641 C C . GLU A 1 82 ? -18.910 3.101 10.865 1.00 54.62 82 GLU A C 1
ATOM 643 O O . GLU A 1 82 ? -19.959 3.717 11.012 1.00 54.62 82 GLU A O 1
ATOM 648 N N . LYS A 1 83 ? -18.859 1.781 11.109 1.00 49.44 83 LYS A N 1
ATOM 649 C CA . LYS A 1 83 ? -20.051 0.998 11.494 1.00 49.44 83 LYS A CA 1
ATOM 650 C C . LYS A 1 83 ? -20.295 0.884 13.000 1.00 49.44 83 LYS A C 1
ATOM 652 O O . LYS A 1 83 ? -21.289 0.280 13.389 1.00 49.44 83 LYS A O 1
ATOM 657 N N . ILE A 1 84 ? -19.413 1.422 13.844 1.00 54.22 84 ILE A N 1
ATOM 658 C CA . ILE A 1 84 ? -19.454 1.183 15.298 1.00 54.22 84 ILE A CA 1
ATOM 659 C C . ILE A 1 84 ? -19.998 2.375 16.101 1.00 54.22 84 ILE A C 1
ATOM 661 O O . ILE A 1 84 ? -19.984 2.316 17.326 1.00 54.22 84 ILE A O 1
ATOM 665 N N . THR A 1 85 ? -20.480 3.450 15.467 1.00 55.50 85 THR A N 1
ATOM 666 C CA . THR A 1 85 ? -20.904 4.632 16.240 1.00 55.50 85 THR A CA 1
ATOM 667 C C . THR A 1 85 ? -22.382 4.625 16.641 1.00 55.50 85 THR A C 1
ATOM 669 O O . THR A 1 85 ? -22.661 4.969 17.780 1.00 55.50 85 THR A O 1
ATOM 672 N N . GLU A 1 86 ? -23.346 4.167 15.838 1.00 54.78 86 GLU A N 1
ATOM 673 C CA . GLU A 1 86 ? -24.776 4.296 16.205 1.00 54.78 86 GLU A CA 1
ATOM 674 C C . GLU A 1 86 ? -25.583 3.104 15.659 1.00 54.78 86 GLU A C 1
ATOM 676 O O . GLU A 1 86 ? -25.781 3.008 14.447 1.00 54.78 86 GLU A O 1
ATOM 681 N N . PRO A 1 87 ? -25.958 2.114 16.505 1.00 51.16 87 PRO A N 1
ATOM 682 C CA . PRO A 1 87 ? -27.337 2.097 17.022 1.00 51.16 87 PRO A CA 1
ATOM 683 C C . PRO A 1 87 ? -27.527 1.506 18.445 1.00 51.16 87 PRO A C 1
ATOM 685 O O . PRO A 1 87 ? -28.659 1.326 18.881 1.00 51.16 87 PRO A O 1
ATOM 688 N N . GLN A 1 88 ? -26.468 1.170 19.194 1.00 49.28 88 GLN A N 1
ATOM 689 C CA . GLN A 1 88 ? -26.615 0.401 20.453 1.00 49.28 88 GLN A CA 1
ATOM 690 C C . GLN A 1 88 ? -26.954 1.260 21.690 1.00 49.28 88 GLN A C 1
ATOM 692 O O . GLN A 1 88 ? -27.415 0.721 22.691 1.00 49.28 88 GLN A O 1
ATOM 697 N N . ILE A 1 89 ? -26.761 2.586 21.641 1.00 56.62 89 ILE A N 1
ATOM 698 C CA . ILE A 1 89 ? -27.028 3.474 22.793 1.00 56.62 89 ILE A CA 1
ATOM 699 C C . ILE A 1 89 ? -28.538 3.695 23.004 1.00 56.62 89 ILE A C 1
ATOM 701 O O . ILE A 1 89 ? -28.982 3.844 24.141 1.00 56.62 89 ILE A O 1
ATOM 705 N N . GLN A 1 90 ? -29.351 3.631 21.945 1.00 52.19 90 GLN A N 1
ATOM 706 C CA . GLN A 1 90 ? -30.780 3.952 22.024 1.00 52.19 90 GLN A CA 1
ATOM 707 C C . GLN A 1 90 ? -31.573 2.941 22.876 1.00 52.19 90 GLN A C 1
ATOM 709 O O . GLN A 1 90 ? -32.390 3.329 23.709 1.00 52.19 90 GLN A O 1
ATOM 714 N N . ASN A 1 91 ? -31.245 1.649 22.773 1.00 57.94 91 ASN A N 1
ATOM 715 C CA . ASN A 1 91 ? -31.973 0.576 23.467 1.00 57.94 91 ASN A CA 1
ATOM 716 C C . ASN A 1 91 ? -31.749 0.555 24.996 1.00 57.94 91 ASN A C 1
ATOM 718 O O . ASN A 1 91 ? -32.508 -0.075 25.734 1.00 57.94 91 ASN A O 1
ATOM 722 N N . GLN A 1 92 ? -30.708 1.232 25.496 1.00 53.28 92 GLN A N 1
ATOM 723 C CA . GLN A 1 92 ? -30.376 1.254 26.927 1.00 53.28 92 GLN A CA 1
ATOM 724 C C . GLN A 1 92 ? -30.997 2.448 27.675 1.00 53.28 92 GLN A C 1
ATOM 726 O O . GLN A 1 92 ? -31.079 2.431 28.903 1.00 53.28 92 GLN A O 1
ATOM 731 N N . ILE A 1 93 ? -31.443 3.481 26.953 1.00 61.47 93 ILE A N 1
ATOM 732 C CA . ILE A 1 93 ? -32.096 4.661 27.540 1.00 61.47 93 ILE A CA 1
ATOM 733 C C . ILE A 1 93 ? -33.600 4.390 27.711 1.00 61.47 93 ILE A C 1
ATOM 735 O O . ILE A 1 93 ? -34.161 4.703 28.758 1.00 61.47 93 ILE A O 1
ATOM 739 N N . GLU A 1 94 ? -34.224 3.707 26.749 1.00 58.47 94 GLU A N 1
ATOM 740 C CA . GLU A 1 94 ? -35.660 3.372 26.762 1.00 58.47 94 GLU A CA 1
ATOM 741 C C . GLU A 1 94 ? -36.047 2.340 27.837 1.00 58.47 94 GLU A C 1
ATOM 743 O O . GLU A 1 94 ? -37.186 2.304 28.290 1.00 58.47 94 GLU A O 1
ATOM 748 N N . SER A 1 95 ? -35.093 1.536 28.312 1.00 54.41 95 SER A N 1
ATOM 749 C CA . SER A 1 95 ? -35.304 0.552 29.386 1.00 54.41 95 SER A CA 1
ATOM 750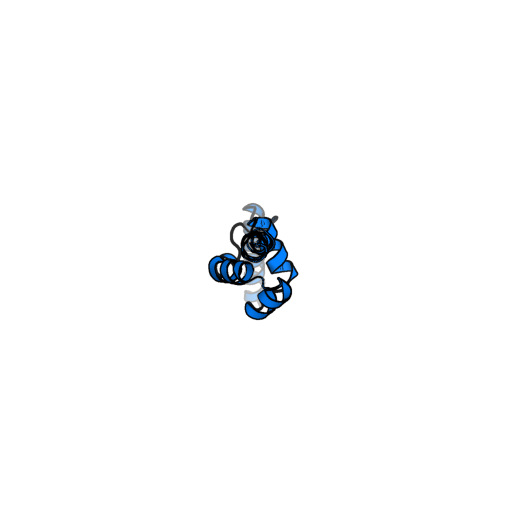 C C . SER A 1 95 ? -35.143 1.126 30.800 1.00 54.41 95 SER A C 1
ATOM 752 O O . SER A 1 95 ? -35.423 0.430 31.772 1.00 54.41 95 SER A O 1
ATOM 754 N N . ARG A 1 96 ? -34.690 2.381 30.938 1.00 59.47 96 ARG A N 1
ATOM 755 C CA . ARG A 1 96 ? -34.491 3.053 32.239 1.00 59.47 96 ARG A CA 1
ATOM 756 C C . ARG A 1 96 ? -35.525 4.147 32.520 1.00 59.47 96 ARG A C 1
ATOM 758 O O . ARG A 1 96 ? -35.456 4.758 33.581 1.00 59.47 96 ARG A O 1
ATOM 765 N N . SER A 1 97 ? -36.451 4.402 31.591 1.00 53.72 97 SER A N 1
ATOM 766 C CA . SER A 1 97 ? -37.540 5.379 31.748 1.00 53.72 97 SER A CA 1
ATOM 767 C C . SER A 1 97 ? -38.931 4.745 31.911 1.00 53.72 97 SER A C 1
ATOM 769 O O . SER A 1 97 ? -39.927 5.408 31.623 1.00 53.72 97 SER A O 1
ATOM 771 N N . LEU A 1 98 ? -39.004 3.482 32.340 1.00 54.03 98 LEU A N 1
ATOM 772 C CA . LEU A 1 98 ? -40.231 2.810 32.784 1.00 54.03 98 LEU A CA 1
ATOM 773 C C . LEU A 1 98 ? -40.113 2.466 34.268 1.00 54.03 98 LEU A C 1
ATOM 775 O O . LEU A 1 98 ? -39.030 1.972 34.659 1.00 54.03 98 LEU A O 1
#

Foldseek 3Di:
DVVVVVVVVVVVVVVVVCVVVVVDDDDDPDDDPDDPCVVVVVVLLVCLQVVDDLCVSCVVVVHDSVVSVVVCVVVVRDRCVVVPDDDPVVVVVVVPPD

Radius of gyration: 27.33 Å; chains: 1; bounding box: 86×18×65 Å

InterPro domains:
  IPR036388 Winged helix-like DNA-binding domain superfamily [G3DSA:1.10.10.10] (26-89)

Sequence (98 aa):
MLYIIQKRADEQAFIFLKRKLGIIGGRPKGPAKNLKLDKQKEKITEYLSMGLSQASIAKSLEVSASTLSGYIRRHKLKSQAEKITEPQIQNQIESRSL

pLDDT: mean 76.06, std 14.77, range [49.28, 94.06]

Organism: NCBI:txid566293